Protein AF-A0A382BX54-F1 (afdb_monomer_lite)

Organism: NCBI:txid408172

Sequence (88 aa):
MRVCFLGFIFLLTFVGDLNAQFDDPFGGGQAGVAKPATTVKLLLSHDAAKPGTTVMAGLELTMADGWHTYWINPGAAGIPTDVEWTLP

Radius of gyration: 27.75 Å; chains: 1; bounding box: 48×74×55 Å

Structure (mmCIF, N/CA/C/O backbone):
data_AF-A0A382BX54-F1
#
_entry.id   AF-A0A382BX54-F1
#
loop_
_atom_site.group_PDB
_atom_site.id
_atom_site.type_symbol
_atom_site.label_atom_id
_atom_site.label_alt_id
_atom_site.label_comp_id
_atom_site.label_asym_id
_atom_site.label_entity_id
_atom_site.label_seq_id
_atom_site.pdbx_PDB_ins_code
_atom_site.Cartn_x
_atom_site.Cartn_y
_atom_site.Cartn_z
_atom_site.occupancy
_atom_site.B_iso_or_equiv
_atom_site.auth_seq_id
_atom_site.auth_comp_id
_atom_site.auth_asym_id
_atom_site.auth_atom_id
_atom_site.pdbx_PDB_model_num
ATOM 1 N N . MET A 1 1 ? -30.459 66.401 -36.130 1.00 33.69 1 MET A N 1
ATOM 2 C CA . MET A 1 1 ? -29.640 67.530 -35.638 1.00 33.69 1 MET A CA 1
ATOM 3 C C . MET A 1 1 ? -29.405 67.312 -34.144 1.00 33.69 1 MET A C 1
ATOM 5 O O . MET A 1 1 ? -30.391 67.316 -33.428 1.00 33.69 1 MET A O 1
ATOM 9 N N . ARG A 1 2 ? -28.136 67.105 -33.727 1.00 36.56 2 ARG A N 1
ATOM 10 C CA . ARG A 1 2 ? -27.591 67.176 -32.338 1.00 36.56 2 ARG A CA 1
ATOM 11 C C . ARG A 1 2 ? -28.073 66.066 -31.373 1.00 36.56 2 ARG A C 1
ATOM 13 O O . ARG A 1 2 ? -29.201 66.103 -30.915 1.00 36.56 2 ARG A O 1
ATOM 20 N N . VAL A 1 3 ? -27.352 64.948 -31.214 1.00 41.84 3 VAL A N 1
ATOM 21 C CA . VAL A 1 3 ? -26.209 64.700 -30.290 1.00 41.84 3 VAL A CA 1
ATOM 22 C C . VAL A 1 3 ? -26.443 65.219 -28.870 1.00 41.84 3 VAL A C 1
ATOM 24 O O . VAL A 1 3 ? -26.482 66.429 -28.684 1.00 41.84 3 VAL A O 1
ATOM 27 N N . CYS A 1 4 ? -26.464 64.304 -27.892 1.00 34.12 4 CYS A N 1
ATOM 28 C CA . CYS A 1 4 ? -25.989 64.529 -26.523 1.00 34.12 4 CYS A CA 1
ATOM 29 C C . CYS A 1 4 ? -25.567 63.187 -25.888 1.00 34.12 4 CYS A C 1
ATOM 31 O O . CYS A 1 4 ? -26.393 62.323 -25.615 1.00 34.12 4 CYS A O 1
ATOM 33 N N . PHE A 1 5 ? -24.252 63.033 -25.717 1.00 39.03 5 PHE A N 1
ATOM 34 C CA . PHE A 1 5 ? -23.570 62.018 -24.908 1.00 39.03 5 PHE A CA 1
ATOM 35 C C . PHE A 1 5 ? -23.893 62.202 -23.418 1.00 39.03 5 PHE A C 1
ATOM 37 O O . PHE A 1 5 ? -23.961 63.343 -22.979 1.00 39.03 5 PHE A O 1
ATOM 44 N N . LEU A 1 6 ? -23.982 61.108 -22.657 1.00 33.91 6 LEU A N 1
ATOM 45 C CA . LEU A 1 6 ? -23.536 60.947 -21.258 1.00 33.91 6 LEU A CA 1
ATOM 46 C C . LEU A 1 6 ? -23.776 59.459 -20.941 1.00 33.91 6 LEU A C 1
ATOM 48 O O . LEU A 1 6 ? -24.909 59.010 -20.866 1.00 33.91 6 LEU A O 1
ATOM 52 N N . GLY A 1 7 ? -22.770 58.598 -20.981 1.00 40.31 7 GLY A N 1
ATOM 53 C CA . GLY A 1 7 ? -21.779 58.495 -19.924 1.00 40.31 7 GLY A CA 1
ATOM 54 C C . GLY A 1 7 ? -21.899 57.087 -19.350 1.00 40.31 7 GLY A C 1
ATOM 55 O O . GLY A 1 7 ? -22.854 56.790 -18.648 1.00 40.31 7 GLY A O 1
ATOM 56 N N . PHE A 1 8 ? -20.956 56.211 -19.672 1.00 40.38 8 PHE A N 1
ATOM 57 C CA . PHE A 1 8 ? -20.723 55.021 -18.867 1.00 40.38 8 PHE A CA 1
ATOM 58 C C . PHE A 1 8 ? -19.240 54.686 -18.960 1.00 40.38 8 PHE A C 1
ATOM 60 O O . PHE A 1 8 ? -18.724 54.305 -20.008 1.00 40.38 8 PHE A O 1
ATOM 67 N N . ILE A 1 9 ? -18.558 54.951 -17.851 1.00 45.38 9 ILE A N 1
ATOM 68 C CA . ILE A 1 9 ? -17.190 54.541 -17.563 1.00 45.38 9 ILE A CA 1
ATOM 69 C C . ILE A 1 9 ? -17.108 53.031 -17.803 1.00 45.38 9 ILE A C 1
ATOM 71 O O . ILE A 1 9 ? -17.737 52.257 -17.084 1.00 45.38 9 ILE A O 1
ATOM 75 N N . PHE A 1 10 ? -16.372 52.616 -18.835 1.00 38.09 10 PHE A N 1
ATOM 76 C CA . PHE A 1 10 ? -16.033 51.212 -19.022 1.00 38.09 10 PHE A CA 1
ATOM 77 C C . PHE A 1 10 ? -14.735 50.948 -18.262 1.00 38.09 10 PHE A C 1
ATOM 79 O O . PHE A 1 10 ? -13.669 51.465 -18.595 1.00 38.09 10 PHE A O 1
ATOM 86 N N . LEU A 1 11 ? -14.900 50.219 -17.165 1.00 41.41 11 LEU A N 1
ATOM 87 C CA . LEU A 1 11 ? -13.879 49.733 -16.255 1.00 41.41 11 LEU A CA 1
ATOM 88 C C . LEU A 1 11 ? -12.747 49.056 -17.044 1.00 41.41 11 LEU A C 1
ATOM 90 O O . LEU A 1 11 ? -12.987 48.125 -17.809 1.00 41.41 11 LEU A O 1
ATOM 94 N N . LEU A 1 12 ? -11.517 49.533 -16.850 1.00 47.44 12 LEU A N 1
ATOM 95 C CA . LEU A 1 12 ? -10.303 48.937 -17.395 1.00 47.44 12 LEU A CA 1
ATOM 96 C C . LEU A 1 12 ? -10.109 47.555 -16.740 1.00 47.44 12 LEU A C 1
ATOM 98 O O . LEU A 1 12 ? -9.502 47.447 -15.676 1.00 47.44 12 LEU A O 1
ATOM 102 N N . THR A 1 13 ? -10.653 46.488 -17.329 1.00 44.94 13 THR A N 1
ATOM 103 C CA . THR A 1 13 ? -10.261 45.123 -16.964 1.00 44.94 13 THR A CA 1
ATOM 104 C C . THR A 1 13 ? -8.859 44.900 -17.503 1.00 44.94 13 THR A C 1
ATOM 106 O O . THR A 1 13 ? -8.660 44.578 -18.672 1.00 44.94 13 THR A O 1
A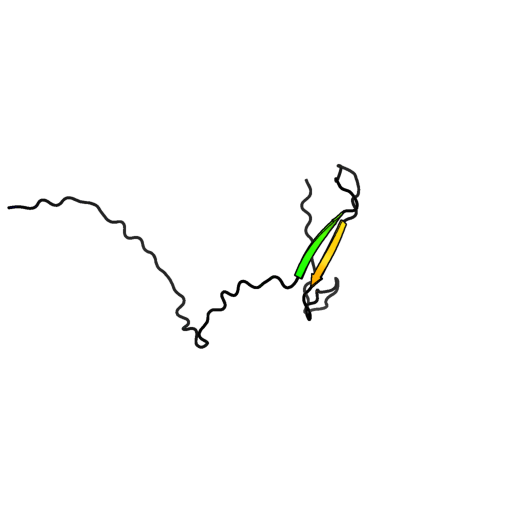TOM 109 N N . PHE A 1 14 ? -7.882 45.119 -16.632 1.00 45.59 14 PHE A N 1
ATOM 110 C CA . PHE A 1 14 ? -6.530 44.607 -16.770 1.00 45.59 14 PHE A CA 1
ATOM 111 C C . PHE A 1 14 ? -6.614 43.070 -16.769 1.00 45.59 14 PHE A C 1
ATOM 113 O O . PHE A 1 14 ? -6.491 42.432 -15.729 1.00 45.59 14 PHE A O 1
ATOM 120 N N . VAL A 1 15 ? -6.880 42.461 -17.925 1.00 46.75 15 VAL A N 1
ATOM 121 C CA . VAL A 1 15 ? -6.523 41.057 -18.153 1.00 46.75 15 VAL A CA 1
ATOM 122 C C . VAL A 1 15 ? -5.111 41.097 -18.707 1.00 46.75 15 VAL A C 1
ATOM 124 O O . VAL A 1 15 ? -4.880 41.191 -19.909 1.00 46.75 15 VAL A O 1
ATOM 127 N N . GLY A 1 16 ? -4.151 41.159 -17.790 1.00 44.12 16 GLY A N 1
ATOM 128 C CA . GLY A 1 16 ? -2.781 40.822 -18.117 1.00 44.12 16 GLY A CA 1
ATOM 129 C C . GLY A 1 16 ? -2.711 39.314 -18.284 1.00 44.12 16 GLY A C 1
ATOM 130 O O . GLY A 1 16 ? -2.436 38.615 -17.313 1.00 44.12 16 GLY A O 1
ATOM 131 N N . ASP A 1 17 ? -2.949 38.818 -19.495 1.00 45.50 17 ASP A N 1
ATOM 132 C CA . ASP A 1 17 ? -2.452 37.500 -19.866 1.00 45.50 17 ASP A CA 1
ATOM 133 C C . ASP A 1 17 ? -0.932 37.623 -19.992 1.00 45.50 17 ASP A C 1
ATOM 135 O O . ASP A 1 17 ? -0.384 37.911 -21.059 1.0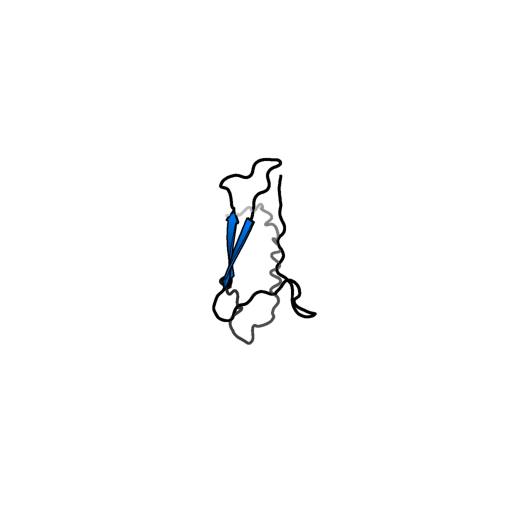0 45.50 17 ASP A O 1
ATOM 139 N N . LEU A 1 18 ? -0.235 37.444 -18.868 1.00 43.25 18 LEU A N 1
ATOM 140 C CA . LEU A 1 18 ? 1.186 37.120 -18.869 1.00 43.25 18 LEU A CA 1
ATOM 141 C C . LEU A 1 18 ? 1.320 35.697 -19.416 1.00 43.25 18 LEU A C 1
ATOM 143 O O . LEU A 1 18 ? 1.580 34.748 -18.681 1.00 43.25 18 LEU A O 1
ATOM 147 N N . ASN A 1 19 ? 1.110 35.544 -20.722 1.00 52.59 19 ASN A N 1
ATOM 148 C CA . ASN A 1 19 ? 1.579 34.365 -21.419 1.00 52.59 19 ASN A CA 1
ATOM 149 C C . ASN A 1 19 ? 3.098 34.380 -21.275 1.00 52.59 19 ASN A C 1
ATOM 151 O O . ASN A 1 19 ? 3.770 35.290 -21.765 1.00 52.59 19 ASN A O 1
ATOM 155 N N . ALA A 1 20 ? 3.641 33.400 -20.556 1.00 48.97 20 ALA A N 1
ATOM 156 C CA . ALA A 1 20 ? 5.052 33.095 -20.659 1.00 48.97 20 ALA A CA 1
ATOM 157 C C . ALA A 1 20 ? 5.313 32.765 -22.134 1.00 48.97 20 ALA A C 1
ATOM 159 O O . ALA A 1 20 ? 4.941 31.694 -22.607 1.00 48.97 20 ALA A O 1
ATOM 160 N N . GLN A 1 21 ? 5.889 33.713 -22.875 1.00 52.66 21 GLN A N 1
ATOM 161 C CA . GLN A 1 21 ? 6.308 33.526 -24.260 1.00 52.66 21 GLN A CA 1
ATOM 162 C C . GLN A 1 21 ? 7.603 32.709 -24.260 1.00 52.66 21 GLN A C 1
ATOM 164 O O . GLN A 1 21 ? 8.685 33.206 -24.562 1.00 52.66 21 GLN A O 1
ATOM 169 N N . PHE A 1 22 ? 7.512 31.454 -23.831 1.00 53.44 22 PHE A N 1
ATOM 170 C CA . PHE A 1 22 ? 8.432 30.451 -24.328 1.00 53.44 22 PHE A CA 1
ATOM 171 C C . PHE A 1 22 ? 7.749 29.894 -25.570 1.00 53.44 22 PHE A C 1
ATOM 173 O O . PHE A 1 22 ? 6.801 29.121 -25.449 1.00 53.44 22 PHE A O 1
ATOM 180 N N . ASP A 1 23 ? 8.160 30.378 -26.746 1.00 54.25 23 ASP A N 1
ATOM 181 C CA . ASP A 1 23 ? 7.774 29.770 -28.020 1.00 54.25 23 ASP A CA 1
ATOM 182 C C . ASP A 1 23 ? 8.042 28.272 -27.892 1.00 54.25 23 ASP A C 1
ATOM 184 O O . ASP A 1 23 ? 9.155 27.895 -27.533 1.00 54.25 23 ASP A O 1
ATOM 188 N N . ASP A 1 24 ? 7.034 27.425 -28.084 1.00 58.12 24 ASP A N 1
ATOM 189 C CA . ASP A 1 24 ? 7.164 25.983 -27.940 1.00 58.12 24 ASP A CA 1
ATOM 190 C C . ASP A 1 24 ? 7.915 25.433 -29.162 1.00 58.12 24 ASP A C 1
ATOM 192 O O . ASP A 1 24 ? 7.309 25.140 -30.193 1.00 58.12 24 ASP A O 1
ATOM 196 N N . PRO A 1 25 ? 9.246 25.214 -29.110 1.00 61.47 25 PRO A N 1
ATOM 197 C CA . PRO A 1 25 ? 9.997 24.870 -30.321 1.00 61.47 25 PRO A CA 1
ATOM 198 C C . PRO A 1 25 ? 9.679 23.447 -30.815 1.00 61.47 25 PRO A C 1
ATOM 200 O O . PRO A 1 25 ? 10.216 22.995 -31.824 1.00 61.47 25 PRO A O 1
ATOM 203 N N . PHE A 1 26 ? 8.815 22.734 -30.090 1.00 66.56 26 PHE A N 1
ATOM 204 C CA . PHE A 1 26 ? 8.401 21.366 -30.349 1.00 66.56 26 PHE A CA 1
ATOM 205 C C . PHE A 1 26 ? 6.917 21.241 -30.726 1.00 66.56 26 PHE A C 1
ATOM 207 O O . PHE A 1 26 ? 6.457 20.114 -30.883 1.00 66.56 26 PHE A O 1
ATOM 214 N N . GLY A 1 27 ? 6.194 22.358 -30.907 1.00 52.12 27 GLY A N 1
ATOM 215 C CA . GLY A 1 27 ? 4.848 22.392 -31.491 1.00 52.12 27 GLY A CA 1
ATOM 216 C C . GLY A 1 27 ? 3.864 21.445 -30.809 1.00 52.12 27 GLY A C 1
ATOM 217 O O . GLY A 1 27 ? 3.488 20.415 -31.371 1.00 52.12 27 GLY A O 1
ATOM 218 N N . GLY A 1 28 ? 3.444 21.786 -29.595 1.00 56.56 28 GLY A N 1
ATOM 219 C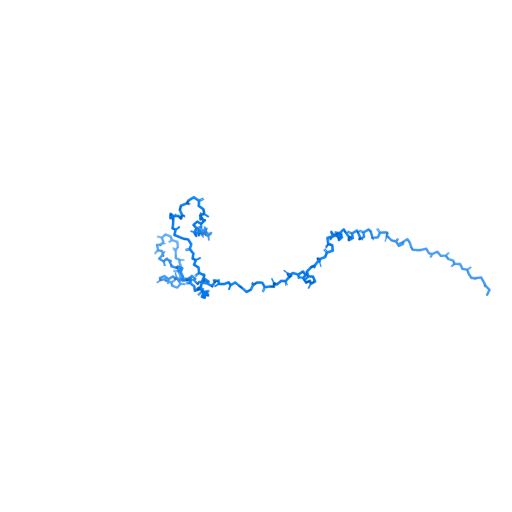 CA . GLY A 1 28 ? 2.485 20.984 -28.846 1.00 56.56 28 GLY A CA 1
ATOM 220 C C . GLY A 1 28 ? 2.781 20.978 -27.361 1.00 56.56 28 GLY A C 1
ATOM 221 O O . GLY A 1 28 ? 3.321 20.003 -26.834 1.00 56.56 28 GLY A O 1
ATOM 222 N N . GLY A 1 29 ? 2.383 22.049 -26.671 1.00 53.41 29 GLY A N 1
ATOM 223 C CA . GLY A 1 29 ? 2.229 22.029 -25.221 1.00 53.41 29 GLY A CA 1
ATOM 224 C C . GLY A 1 29 ? 1.440 20.785 -24.812 1.00 53.41 29 GLY A C 1
ATOM 225 O O . GLY A 1 29 ? 0.260 20.651 -25.133 1.00 53.41 29 GLY A O 1
ATOM 226 N N . GLN A 1 30 ? 2.107 19.844 -24.144 1.00 59.53 30 GLN A N 1
ATOM 227 C CA . GLN A 1 30 ? 1.486 18.622 -23.650 1.00 59.53 30 GLN A CA 1
ATOM 228 C C . GLN A 1 30 ? 0.626 18.976 -22.433 1.00 59.53 30 GLN A C 1
ATOM 230 O O . GLN A 1 30 ? 0.944 18.625 -21.301 1.00 59.53 30 GLN A O 1
ATOM 235 N N . ALA A 1 31 ? -0.517 19.617 -22.666 1.00 57.25 31 ALA A N 1
ATOM 236 C CA . ALA A 1 31 ? -1.674 19.481 -21.791 1.00 57.25 31 ALA A CA 1
ATOM 237 C C . ALA A 1 31 ? -2.283 18.082 -22.010 1.00 57.25 31 ALA A C 1
ATOM 239 O O . ALA A 1 31 ? -3.455 17.923 -22.344 1.00 57.25 31 ALA A O 1
ATOM 240 N N . GLY A 1 32 ? -1.450 17.045 -21.906 1.00 56.12 32 GLY A N 1
ATOM 241 C CA . GLY A 1 32 ? -1.907 15.673 -21.919 1.00 56.12 32 GLY A CA 1
ATOM 242 C C . GLY A 1 32 ? -2.616 15.438 -20.600 1.00 56.12 32 GLY A C 1
ATOM 243 O O . GLY A 1 32 ? -1.986 15.492 -19.545 1.00 56.12 32 GLY A O 1
ATOM 244 N N . VAL A 1 33 ? -3.922 15.178 -20.644 1.00 56.94 33 VAL A N 1
ATOM 245 C CA . VAL A 1 33 ? -4.618 14.578 -19.505 1.00 56.94 33 VAL A CA 1
ATOM 246 C C . VAL A 1 33 ? -4.002 13.193 -19.328 1.00 56.94 33 VAL A C 1
ATOM 248 O O . VAL A 1 33 ? -4.389 12.234 -19.995 1.00 56.94 33 VAL A O 1
ATOM 251 N N . ALA A 1 34 ? -2.954 13.113 -18.509 1.00 66.31 34 ALA A N 1
ATOM 252 C CA . ALA A 1 34 ? -2.251 11.874 -18.247 1.00 66.31 34 ALA A CA 1
ATOM 253 C C . ALA A 1 34 ? -3.244 10.912 -17.597 1.00 66.31 34 ALA A C 1
ATOM 255 O O . ALA A 1 34 ? -3.731 11.148 -16.490 1.00 66.31 34 ALA A O 1
ATOM 256 N N . LYS A 1 35 ? -3.581 9.832 -18.307 1.00 70.38 35 LYS A N 1
ATOM 257 C CA . LYS A 1 35 ? -4.344 8.742 -17.709 1.00 70.38 35 LYS A CA 1
ATOM 258 C C . LYS A 1 35 ? -3.517 8.205 -16.534 1.00 70.38 35 LYS A C 1
ATOM 260 O O . LYS A 1 35 ? -2.344 7.889 -16.749 1.00 70.38 35 LYS A O 1
ATOM 265 N N . PRO A 1 36 ? -4.085 8.086 -15.322 1.00 80.31 36 PRO A N 1
ATOM 266 C CA . PRO A 1 36 ? -3.347 7.529 -14.202 1.00 80.31 36 PRO A CA 1
ATOM 267 C C . PRO A 1 36 ? -2.915 6.103 -14.554 1.00 80.31 36 PRO A C 1
ATOM 269 O O . PRO A 1 36 ? -3.736 5.263 -14.926 1.00 80.31 36 PRO A O 1
ATOM 272 N N . ALA A 1 37 ? -1.611 5.851 -14.471 1.00 88.38 37 ALA A N 1
ATOM 273 C CA . ALA A 1 37 ? -1.026 4.549 -14.775 1.00 88.38 37 ALA A CA 1
ATOM 274 C C . ALA A 1 37 ? -1.315 3.498 -13.692 1.00 88.38 37 ALA A C 1
ATOM 276 O O . ALA A 1 37 ? -1.171 2.302 -13.938 1.00 88.38 37 ALA A O 1
ATOM 277 N N . THR A 1 38 ? -1.765 3.951 -12.521 1.00 91.00 38 THR A N 1
ATOM 278 C CA . THR A 1 38 ? -2.108 3.116 -11.374 1.00 91.00 38 THR A CA 1
ATOM 279 C C . THR A 1 38 ? -3.520 3.438 -10.915 1.00 91.00 38 THR A C 1
ATOM 281 O O . THR A 1 38 ? -3.855 4.596 -10.674 1.00 91.00 38 THR A O 1
ATOM 284 N N . THR A 1 39 ? -4.348 2.409 -10.771 1.00 94.00 39 THR A N 1
ATOM 285 C CA . THR A 1 39 ? -5.655 2.495 -10.109 1.00 94.00 39 THR A CA 1
ATOM 286 C C . THR A 1 39 ? -5.546 1.871 -8.724 1.00 94.00 39 THR A C 1
ATOM 288 O O . THR A 1 39 ? -4.877 0.851 -8.564 1.00 94.00 39 THR A O 1
ATOM 291 N N . VAL A 1 40 ? -6.202 2.473 -7.732 1.00 93.88 40 VAL A N 1
ATOM 292 C CA . VAL A 1 40 ? -6.184 2.002 -6.342 1.00 93.88 40 VAL A CA 1
ATOM 293 C C . VAL A 1 40 ? -7.606 1.704 -5.886 1.00 93.88 40 VAL A C 1
ATOM 295 O O . VAL A 1 40 ? -8.517 2.497 -6.128 1.00 93.88 40 VAL A O 1
ATOM 298 N N . LYS A 1 41 ? -7.794 0.577 -5.201 1.00 95.38 41 LYS A N 1
ATOM 299 C CA . LYS A 1 41 ? -9.054 0.205 -4.557 1.00 95.38 41 LYS A CA 1
ATOM 300 C C . LYS A 1 41 ? -8.823 -0.092 -3.080 1.00 95.38 41 LYS A C 1
ATOM 302 O O . LYS A 1 41 ? -7.937 -0.867 -2.728 1.00 95.38 41 LYS A O 1
ATOM 307 N N . LEU A 1 42 ? -9.651 0.507 -2.225 1.00 93.75 42 LEU A N 1
ATOM 308 C CA . LEU A 1 42 ? -9.697 0.190 -0.801 1.00 93.75 42 LEU A CA 1
ATOM 309 C C . LEU A 1 42 ? -10.576 -1.043 -0.576 1.00 93.75 42 LEU A C 1
ATOM 311 O O . LEU A 1 42 ? -11.725 -1.092 -1.020 1.00 93.75 42 LEU A O 1
ATOM 315 N N . LEU A 1 43 ? -10.027 -2.027 0.123 1.00 95.12 43 LEU A N 1
ATOM 316 C CA . LEU A 1 43 ? -10.702 -3.244 0.543 1.00 95.12 43 LEU A CA 1
ATOM 317 C C . LEU A 1 43 ? -10.820 -3.234 2.062 1.00 95.12 43 LEU A C 1
ATOM 319 O O . LEU A 1 43 ? -9.845 -2.967 2.762 1.00 95.12 43 LEU A O 1
ATOM 323 N N . LEU A 1 44 ? -12.006 -3.546 2.571 1.00 94.56 44 LEU A N 1
ATOM 324 C CA . LEU A 1 44 ? -12.272 -3.621 4.001 1.00 94.56 44 LEU A CA 1
ATOM 325 C C . LEU A 1 44 ? -12.775 -5.016 4.349 1.00 94.56 44 LEU A C 1
ATOM 327 O O . LEU A 1 44 ? -13.506 -5.644 3.589 1.00 94.56 44 LEU A O 1
ATOM 331 N N . SER A 1 45 ? -12.391 -5.484 5.528 1.00 94.31 45 SER A N 1
ATOM 332 C CA . SER A 1 45 ? -12.872 -6.752 6.092 1.00 94.31 45 SER A CA 1
ATOM 333 C C . SER A 1 45 ? -14.345 -6.726 6.516 1.00 94.31 45 SER A C 1
ATOM 335 O O . SER A 1 45 ? -14.910 -7.782 6.777 1.00 94.31 45 SER A O 1
ATOM 337 N N . HIS A 1 46 ? -14.947 -5.539 6.628 1.00 91.69 46 HIS A N 1
ATOM 338 C CA . HIS A 1 46 ? -16.305 -5.330 7.124 1.00 91.69 46 HIS A CA 1
ATOM 339 C C . HIS A 1 46 ? -17.015 -4.256 6.298 1.00 91.69 46 HIS A C 1
ATOM 341 O O . HIS A 1 46 ? -16.380 -3.299 5.855 1.00 91.69 46 HIS A O 1
ATOM 347 N N . ASP A 1 47 ? -18.339 -4.366 6.185 1.00 90.25 47 ASP A N 1
ATOM 348 C CA . ASP A 1 47 ? -19.171 -3.386 5.472 1.00 90.25 47 ASP A CA 1
ATOM 349 C C . ASP A 1 47 ? -19.328 -2.059 6.234 1.00 90.25 47 ASP A C 1
ATOM 351 O O . ASP A 1 47 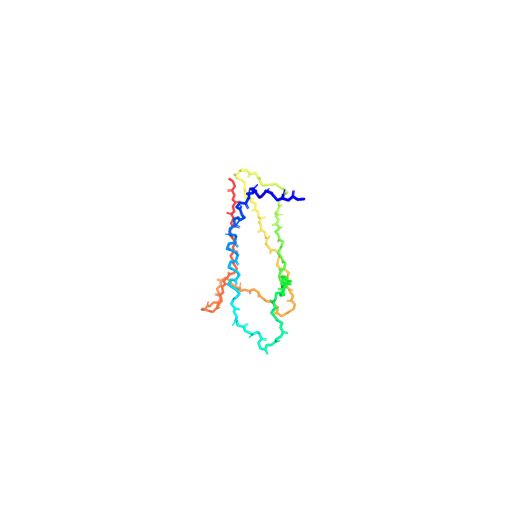? -19.647 -1.028 5.644 1.00 90.25 47 ASP A O 1
ATOM 355 N N . ALA A 1 48 ? -19.116 -2.071 7.554 1.00 87.50 48 ALA A N 1
ATOM 356 C CA . ALA A 1 48 ? -19.221 -0.891 8.405 1.00 87.50 48 ALA A CA 1
ATOM 357 C C . ALA A 1 48 ? -18.172 -0.906 9.525 1.00 87.50 48 ALA A C 1
ATOM 359 O O . ALA A 1 48 ? -17.974 -1.925 10.191 1.00 87.50 48 ALA A O 1
ATOM 360 N N . ALA A 1 49 ? -17.553 0.250 9.775 1.00 85.75 49 ALA A N 1
ATOM 361 C CA . ALA A 1 49 ? -16.657 0.470 10.905 1.00 85.75 49 ALA A CA 1
ATOM 362 C C . ALA A 1 49 ? -17.448 1.017 12.103 1.00 85.75 49 ALA A C 1
ATOM 364 O O . ALA A 1 49 ? -18.130 2.036 11.990 1.00 85.75 49 ALA A O 1
ATOM 365 N N . LYS A 1 50 ? -17.373 0.343 13.256 1.00 86.75 50 LYS A N 1
ATOM 366 C CA . LYS A 1 50 ? -17.988 0.813 14.508 1.00 86.75 50 LYS A CA 1
ATOM 367 C C . LYS A 1 50 ? -16.924 1.428 15.426 1.00 86.75 50 LYS A C 1
ATOM 369 O O . LYS A 1 50 ? -15.794 0.932 15.441 1.00 86.75 50 LYS A O 1
ATOM 374 N N . PRO A 1 51 ? -17.267 2.440 16.240 1.00 87.06 51 PRO A N 1
ATOM 375 C CA . PRO A 1 51 ? -16.337 2.988 17.222 1.00 87.06 51 PRO A CA 1
ATOM 376 C C . PRO A 1 51 ? -15.770 1.904 18.146 1.00 87.06 51 PRO A C 1
ATOM 378 O O . PRO A 1 51 ? -16.501 1.025 18.604 1.00 87.06 51 PRO A O 1
ATOM 381 N N . GLY A 1 52 ? -14.463 1.961 18.403 1.00 88.44 52 GLY A N 1
ATOM 382 C CA . GLY A 1 52 ? -13.762 1.002 19.264 1.00 88.44 52 GLY A CA 1
ATOM 383 C C . GLY A 1 52 ? -13.530 -0.382 18.649 1.00 88.44 52 GLY A C 1
ATOM 384 O O . GLY A 1 52 ? -13.044 -1.270 19.346 1.00 88.44 52 GLY A O 1
ATOM 385 N N . THR A 1 53 ? -13.861 -0.587 17.371 1.00 89.06 53 THR A N 1
ATOM 386 C CA . THR A 1 53 ? -13.604 -1.854 16.670 1.00 89.06 53 THR A CA 1
ATOM 387 C C . THR A 1 53 ? -12.406 -1.746 15.737 1.00 89.06 53 THR A C 1
ATOM 389 O O . THR A 1 53 ? -12.155 -0.698 15.145 1.00 89.06 53 THR A O 1
ATOM 392 N N . THR A 1 54 ? -11.670 -2.847 15.596 1.00 90.88 54 THR A N 1
ATOM 393 C CA . THR A 1 54 ? -10.555 -2.946 14.652 1.00 90.88 54 THR A CA 1
ATOM 394 C C . THR A 1 54 ? -11.073 -3.453 13.313 1.00 90.88 54 THR A C 1
ATOM 396 O O . THR A 1 54 ? -11.622 -4.551 13.237 1.00 90.88 54 THR A O 1
ATOM 399 N N . VAL A 1 55 ? -10.857 -2.680 12.249 1.00 92.38 55 VAL A N 1
ATOM 400 C CA . VAL A 1 55 ? -11.170 -3.085 10.875 1.00 92.38 55 VAL A CA 1
ATOM 401 C C . VAL A 1 55 ? -9.867 -3.315 10.125 1.00 92.38 55 VAL A C 1
ATOM 403 O O . VAL A 1 55 ? -8.999 -2.447 10.090 1.00 92.38 55 VAL A O 1
ATOM 406 N N . MET A 1 56 ? -9.723 -4.489 9.513 1.00 94.81 56 MET A N 1
ATOM 407 C CA . MET A 1 56 ? -8.623 -4.739 8.582 1.00 94.81 56 MET A CA 1
ATOM 408 C C . MET A 1 56 ? -8.923 -4.083 7.242 1.00 94.81 56 MET A C 1
ATOM 410 O O . MET A 1 56 ? -10.007 -4.295 6.686 1.00 94.81 56 MET A O 1
ATOM 414 N N . ALA A 1 57 ? -7.953 -3.309 6.760 1.00 93.88 57 ALA A N 1
ATOM 415 C CA . ALA A 1 57 ? -7.978 -2.605 5.492 1.00 93.88 57 ALA A CA 1
ATOM 416 C C . ALA A 1 57 ? -6.818 -3.073 4.607 1.00 93.88 57 ALA A C 1
ATOM 418 O O . ALA A 1 57 ? -5.713 -3.319 5.092 1.00 93.88 57 ALA A O 1
ATOM 419 N N . GLY A 1 58 ? -7.076 -3.185 3.310 1.00 94.75 58 GLY A N 1
ATOM 420 C CA . GLY A 1 58 ? -6.084 -3.487 2.288 1.00 94.75 58 GLY A CA 1
ATOM 421 C C . GLY A 1 58 ? -6.209 -2.520 1.119 1.00 94.75 58 GLY A C 1
ATOM 422 O O . GLY A 1 58 ? -7.302 -2.047 0.813 1.00 94.75 58 GLY A O 1
ATOM 423 N N . LEU A 1 59 ? -5.092 -2.237 0.456 1.00 94.25 59 LEU A N 1
ATOM 424 C CA . LEU A 1 59 ? -5.072 -1.485 -0.793 1.00 94.25 59 LEU A CA 1
ATOM 425 C C . LEU A 1 59 ? -4.708 -2.434 -1.929 1.00 94.25 59 LEU A C 1
ATOM 427 O O . LEU A 1 59 ? -3.669 -3.088 -1.893 1.00 94.25 59 LEU A O 1
ATOM 431 N N . GLU A 1 60 ? -5.565 -2.495 -2.940 1.00 95.38 60 GLU A N 1
ATOM 432 C CA . GLU A 1 60 ? -5.290 -3.181 -4.196 1.00 95.38 60 GLU A CA 1
ATOM 433 C C . GLU A 1 60 ? -4.820 -2.148 -5.219 1.00 95.38 60 GLU A C 1
ATOM 435 O O . GLU A 1 60 ? -5.547 -1.207 -5.544 1.00 95.38 60 GLU A O 1
ATOM 440 N N . LEU A 1 61 ? -3.587 -2.309 -5.702 1.00 93.88 61 LEU A N 1
ATOM 441 C CA . LEU A 1 61 ? -2.977 -1.427 -6.690 1.00 93.88 61 LEU A CA 1
ATOM 442 C C . LEU A 1 61 ? -2.882 -2.178 -8.018 1.00 93.88 61 LEU A C 1
ATOM 444 O O . LEU A 1 61 ? -2.173 -3.176 -8.119 1.00 93.88 61 LEU A O 1
ATOM 448 N N . THR A 1 62 ? -3.572 -1.681 -9.041 1.00 94.75 62 THR A N 1
ATOM 449 C CA . THR A 1 62 ? -3.478 -2.202 -10.411 1.00 94.75 62 THR A CA 1
ATOM 450 C C . THR A 1 62 ? -2.681 -1.223 -11.259 1.00 94.75 62 THR A C 1
ATOM 452 O O . THR A 1 62 ? -3.114 -0.087 -11.454 1.00 94.75 62 THR A O 1
ATOM 455 N N . MET A 1 63 ? -1.521 -1.659 -11.747 1.00 94.56 63 MET A N 1
ATOM 456 C CA . MET A 1 63 ? -0.574 -0.836 -12.502 1.00 94.56 63 MET A CA 1
ATOM 457 C C . MET A 1 63 ? -0.537 -1.257 -13.972 1.00 94.56 63 MET A C 1
ATOM 459 O O . MET A 1 63 ? -0.680 -2.438 -14.292 1.00 94.56 63 MET A O 1
ATOM 463 N N . ALA A 1 64 ? -0.368 -0.285 -14.866 1.00 93.75 64 ALA A N 1
ATOM 464 C CA . ALA A 1 64 ? -0.097 -0.536 -16.276 1.00 93.75 64 ALA A CA 1
ATOM 465 C C . ALA A 1 64 ? 1.280 -1.197 -16.470 1.00 93.75 64 ALA A C 1
ATOM 467 O O . ALA A 1 64 ? 2.137 -1.157 -15.590 1.00 93.75 64 ALA A O 1
ATOM 468 N N . ASP A 1 65 ? 1.499 -1.794 -17.641 1.00 92.69 65 ASP A N 1
ATOM 469 C CA . ASP A 1 65 ? 2.761 -2.471 -17.936 1.00 92.69 65 ASP A CA 1
ATOM 470 C C . ASP A 1 65 ? 3.968 -1.520 -17.831 1.00 92.69 65 ASP A C 1
ATOM 472 O O . ASP A 1 65 ? 3.895 -0.355 -18.232 1.00 92.69 65 ASP A O 1
ATOM 476 N N . GLY A 1 66 ? 5.061 -2.011 -17.243 1.00 92.12 66 GLY A N 1
ATOM 477 C CA . GLY A 1 66 ? 6.266 -1.230 -16.938 1.00 92.12 66 GLY A CA 1
ATOM 478 C C . GLY A 1 66 ? 6.152 -0.257 -15.754 1.00 92.12 66 GLY A C 1
ATOM 479 O O . GLY A 1 66 ? 7.146 0.383 -15.408 1.00 92.12 66 GLY A O 1
ATOM 480 N N . TRP A 1 67 ? 4.983 -0.142 -15.113 1.00 93.44 67 TRP A N 1
ATOM 481 C CA . TRP A 1 67 ? 4.804 0.671 -13.909 1.00 93.44 67 TRP A CA 1
ATOM 482 C C . TRP A 1 67 ? 4.956 -0.164 -12.642 1.00 93.44 67 TRP A C 1
ATOM 484 O O . TRP A 1 67 ? 4.399 -1.253 -12.506 1.00 93.44 67 TRP A O 1
ATOM 494 N N . HIS A 1 68 ? 5.687 0.392 -11.681 1.00 89.75 68 HIS A N 1
ATOM 495 C CA . HIS A 1 68 ? 5.931 -0.218 -10.382 1.00 89.75 68 HIS A CA 1
ATOM 496 C C . HIS A 1 68 ? 5.824 0.840 -9.285 1.00 89.75 68 HIS A C 1
ATOM 498 O O . HIS A 1 68 ? 6.077 2.021 -9.524 1.00 89.75 68 HIS A O 1
ATOM 504 N N . THR A 1 69 ? 5.476 0.403 -8.075 1.00 91.06 69 THR A N 1
ATOM 505 C CA . THR A 1 69 ? 5.550 1.243 -6.879 1.00 91.06 69 THR A CA 1
ATOM 506 C C . THR A 1 69 ? 6.792 0.915 -6.059 1.00 91.06 69 THR A C 1
ATOM 508 O O . THR A 1 69 ? 7.397 -0.150 -6.201 1.00 91.06 69 THR A O 1
ATOM 511 N N . TYR A 1 70 ? 7.164 1.836 -5.182 1.00 91.25 70 TYR A N 1
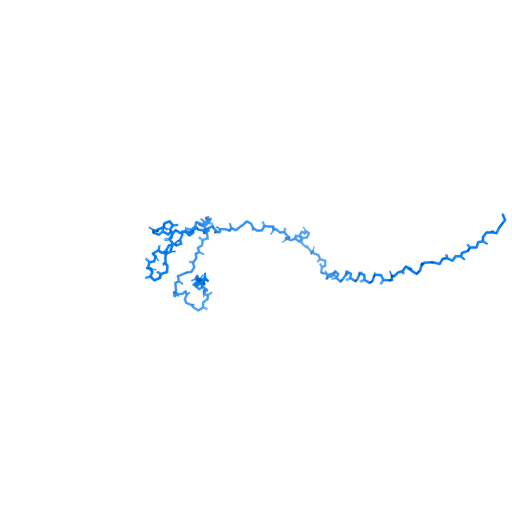ATOM 512 C CA . TYR A 1 70 ? 8.284 1.673 -4.274 1.00 91.25 70 TYR A CA 1
ATOM 513 C C . TYR A 1 70 ? 7.906 0.843 -3.048 1.00 91.25 70 TYR A C 1
ATOM 515 O O . TYR A 1 70 ? 6.824 0.984 -2.474 1.00 91.25 70 TYR A O 1
ATOM 523 N N . TRP A 1 71 ? 8.845 0.002 -2.617 1.00 88.75 71 TRP A N 1
ATOM 524 C CA . TRP A 1 71 ? 8.772 -0.683 -1.331 1.00 88.75 71 TRP A CA 1
ATOM 525 C C . TRP A 1 71 ? 8.955 0.304 -0.165 1.00 88.75 71 TRP A C 1
ATOM 527 O O . TRP A 1 71 ? 9.447 1.414 -0.353 1.00 88.75 71 TRP A O 1
ATOM 537 N N . ILE A 1 72 ? 8.600 -0.118 1.055 1.00 86.69 72 ILE A N 1
ATOM 538 C CA . ILE A 1 72 ? 8.695 0.694 2.280 1.00 86.69 72 ILE A CA 1
ATOM 539 C C . ILE A 1 72 ? 10.118 1.196 2.555 1.00 86.69 72 ILE A C 1
ATOM 541 O O . ILE A 1 72 ? 10.293 2.261 3.136 1.00 86.69 72 ILE A O 1
ATOM 545 N N . ASN A 1 73 ? 11.131 0.449 2.108 1.00 88.56 73 ASN A N 1
ATOM 546 C CA . ASN A 1 73 ? 12.526 0.863 2.156 1.00 88.56 73 ASN A CA 1
ATOM 547 C C . ASN A 1 73 ? 13.081 0.993 0.729 1.00 88.56 73 ASN A C 1
ATOM 549 O O . ASN A 1 73 ? 13.692 0.049 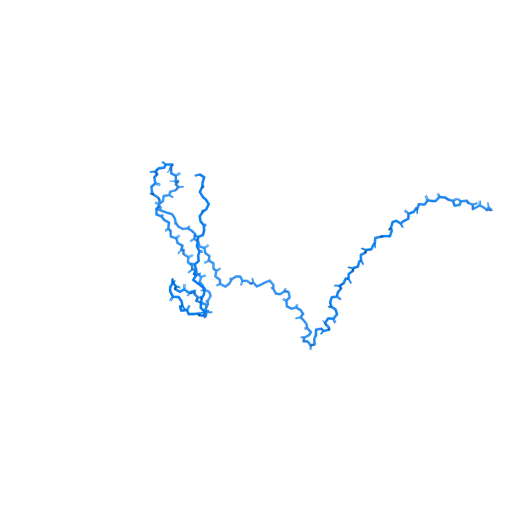0.219 1.00 88.56 73 ASN A O 1
ATOM 553 N N . PRO A 1 74 ? 12.854 2.131 0.055 1.00 85.19 74 PRO A N 1
ATOM 554 C CA . PRO A 1 74 ? 13.164 2.268 -1.363 1.00 85.19 74 PRO A CA 1
ATOM 555 C C . PRO A 1 74 ? 14.600 2.740 -1.642 1.00 85.19 74 PRO A C 1
ATOM 557 O O . PRO A 1 74 ? 14.950 3.021 -2.789 1.00 85.19 74 PRO A O 1
ATOM 560 N N . GLY A 1 75 ? 15.443 2.838 -0.609 1.00 88.00 75 GLY A N 1
ATOM 561 C CA . GLY A 1 75 ? 16.774 3.430 -0.712 1.00 88.00 75 GLY A CA 1
ATOM 562 C C . GLY A 1 75 ? 16.729 4.953 -0.887 1.00 88.00 75 GLY A C 1
ATOM 563 O O . GLY A 1 75 ? 15.707 5.590 -0.661 1.00 88.00 75 GLY A O 1
ATOM 564 N N . ALA A 1 76 ? 17.856 5.552 -1.278 1.00 82.88 76 ALA A N 1
ATOM 565 C CA . ALA A 1 76 ? 18.019 7.011 -1.293 1.00 82.88 76 ALA A CA 1
ATOM 566 C C . ALA A 1 76 ? 17.238 7.744 -2.402 1.00 82.88 76 ALA A C 1
ATOM 568 O O . ALA A 1 76 ? 17.055 8.954 -2.312 1.00 82.88 76 ALA A O 1
ATOM 569 N N . ALA A 1 77 ? 16.825 7.038 -3.458 1.00 82.38 77 ALA A N 1
ATOM 570 C CA . ALA A 1 77 ? 16.246 7.646 -4.658 1.00 82.38 77 ALA A CA 1
ATOM 571 C C . ALA A 1 77 ? 14.733 7.423 -4.811 1.00 82.38 77 ALA A C 1
ATOM 573 O O . ALA A 1 77 ? 14.129 8.012 -5.705 1.00 82.38 77 ALA A O 1
ATOM 574 N N . GLY A 1 78 ? 14.122 6.569 -3.989 1.00 84.31 78 GLY A N 1
ATOM 575 C CA . GLY A 1 78 ? 12.695 6.282 -4.091 1.00 84.31 78 GLY A CA 1
ATOM 576 C C . GLY A 1 78 ? 11.875 6.952 -2.996 1.00 84.31 78 GLY A C 1
ATOM 577 O O . GLY A 1 78 ? 12.385 7.302 -1.933 1.00 84.31 78 GLY A O 1
ATOM 578 N N . ILE A 1 79 ? 10.582 7.113 -3.269 1.00 86.50 79 ILE A N 1
ATOM 579 C CA . ILE A 1 79 ? 9.601 7.659 -2.329 1.00 86.50 79 ILE A CA 1
ATOM 580 C C . ILE A 1 79 ? 8.636 6.521 -1.999 1.00 86.50 79 ILE A C 1
ATOM 582 O O . ILE A 1 79 ? 7.981 6.026 -2.920 1.00 86.50 79 ILE A O 1
ATOM 586 N N . PRO A 1 80 ? 8.567 6.057 -0.739 1.00 87.44 80 PRO A N 1
ATOM 587 C CA . PRO A 1 80 ? 7.684 4.955 -0.389 1.00 87.44 80 PRO A CA 1
ATOM 588 C C . PRO A 1 80 ? 6.225 5.368 -0.598 1.00 87.44 80 PRO A C 1
ATOM 590 O O . PRO A 1 80 ? 5.875 6.545 -0.517 1.00 87.44 80 PRO A O 1
ATOM 593 N N . THR A 1 81 ? 5.365 4.386 -0.861 1.00 89.50 81 THR A N 1
ATOM 594 C CA . THR A 1 81 ? 3.918 4.638 -0.866 1.00 89.50 81 THR A CA 1
ATOM 595 C C . THR A 1 81 ? 3.471 4.969 0.552 1.00 89.50 81 THR A C 1
ATOM 597 O O . THR A 1 81 ? 3.782 4.213 1.472 1.00 89.50 81 THR A O 1
ATOM 600 N N . ASP A 1 82 ? 2.729 6.061 0.709 1.00 90.62 82 ASP A N 1
ATOM 601 C CA . ASP A 1 82 ? 2.183 6.490 1.994 1.00 90.62 82 ASP A CA 1
ATOM 602 C C . ASP A 1 82 ? 0.650 6.500 1.976 1.00 90.62 82 ASP A C 1
ATOM 604 O O . ASP A 1 82 ? 0.028 6.650 0.919 1.00 90.62 82 ASP A O 1
ATOM 608 N N . VAL A 1 83 ? 0.046 6.292 3.146 1.00 90.06 83 VAL A N 1
ATOM 609 C CA . VAL A 1 83 ? -1.409 6.235 3.325 1.00 90.06 83 VAL A CA 1
ATOM 610 C C . VAL A 1 83 ? -1.788 7.028 4.565 1.00 90.06 83 VAL A C 1
ATOM 612 O O . VAL A 1 83 ? -1.600 6.574 5.694 1.00 90.06 83 VAL A O 1
ATOM 615 N N . GLU A 1 84 ? -2.387 8.192 4.345 1.00 92.69 84 GLU A N 1
ATOM 616 C CA . GLU A 1 84 ? -2.939 9.017 5.410 1.00 92.69 84 GLU A CA 1
ATOM 617 C C . GLU A 1 84 ? -4.411 8.658 5.650 1.00 92.69 84 GLU A C 1
ATOM 619 O O . GLU A 1 84 ? -5.231 8.648 4.729 1.00 92.69 84 GLU A O 1
ATOM 624 N N . TRP A 1 85 ? -4.754 8.354 6.902 1.00 88.44 85 TRP A N 1
ATOM 625 C CA . TRP A 1 85 ? -6.122 8.035 7.302 1.00 88.44 85 TRP A CA 1
ATOM 626 C C . TRP A 1 85 ? -6.754 9.223 8.013 1.00 88.44 85 TRP A C 1
ATOM 628 O O . TRP A 1 85 ? -6.267 9.667 9.050 1.00 88.44 85 TRP A O 1
ATOM 638 N N . THR A 1 86 ? -7.896 9.683 7.512 1.00 87.44 86 THR A N 1
ATOM 639 C CA . THR A 1 86 ? -8.763 10.613 8.239 1.00 87.44 86 THR A CA 1
ATOM 640 C C . THR A 1 86 ? -9.938 9.832 8.810 1.00 87.44 86 THR A C 1
ATOM 642 O O . THR A 1 86 ? -10.827 9.405 8.074 1.00 87.44 86 THR A O 1
ATOM 645 N N . LEU A 1 87 ? -9.922 9.619 10.124 1.00 83.31 87 LEU A N 1
ATOM 646 C CA . LEU A 1 87 ? -10.998 8.963 10.863 1.00 83.31 87 LEU A CA 1
ATOM 647 C C . LEU A 1 87 ? -11.716 9.998 11.748 1.00 83.31 87 LEU A C 1
ATOM 649 O O . LEU A 1 87 ? -11.049 10.908 12.245 1.00 83.31 87 LEU A O 1
ATOM 653 N N . PRO A 1 88 ? -13.045 9.894 11.917 1.00 74.69 88 PRO A N 1
ATOM 654 C CA . PRO A 1 88 ? -13.802 10.724 12.851 1.00 74.69 88 PRO A CA 1
ATOM 655 C C . PRO A 1 88 ? -13.559 10.355 14.321 1.00 74.69 88 PRO A C 1
ATOM 657 O O . PRO A 1 88 ? -13.209 9.184 14.603 1.00 74.69 88 PRO A O 1
#

Secondary structure (DSSP, 8-state):
------------------------TTS---------SEEEEEEESSSSPPTT----EEEEEEE-TT--PPPSS--TT-----------

Foldseek 3Di:
DDDDDDDDDDDPPPPPPPPVPPPPPPPDDPPPPDDPQKDKDKDWPDPDDDPPDDIDIDIDIDGHPPDDAADPCNDDPHDHDDDDDDDD

pLDDT: mean 73.72, std 21.15, range [33.69, 95.38]